Protein AF-A0A2D9GAA7-F1 (afdb_monomer)

Structure (mmCIF, N/CA/C/O backbone):
data_AF-A0A2D9GAA7-F1
#
_entry.id   AF-A0A2D9GAA7-F1
#
loop_
_atom_site.group_PDB
_atom_site.id
_atom_site.type_symbol
_atom_site.label_atom_id
_atom_site.label_alt_id
_atom_site.label_comp_id
_atom_site.label_asym_id
_atom_site.label_entity_id
_atom_site.label_seq_id
_atom_site.pdbx_PDB_ins_code
_atom_site.Cartn_x
_atom_site.Cartn_y
_atom_site.Cartn_z
_atom_site.occupancy
_atom_site.B_iso_or_equiv
_atom_site.auth_seq_id
_atom_site.auth_comp_id
_atom_site.auth_asym_id
_atom_site.auth_atom_id
_atom_site.pdbx_PDB_model_num
ATOM 1 N N . MET A 1 1 ? -56.279 -14.077 85.743 1.00 44.03 1 MET A N 1
ATOM 2 C CA . MET A 1 1 ? -54.956 -13.482 85.422 1.00 44.03 1 MET A CA 1
ATOM 3 C C . MET A 1 1 ? -54.482 -13.965 84.043 1.00 44.03 1 MET A C 1
ATOM 5 O O . MET A 1 1 ? -53.862 -15.012 83.980 1.00 44.03 1 MET A O 1
ATOM 9 N N . ALA A 1 2 ? -54.792 -13.281 82.926 1.00 51.62 2 ALA A N 1
ATOM 10 C CA . ALA A 1 2 ? -54.359 -13.751 81.586 1.00 51.62 2 ALA A CA 1
ATOM 11 C C . ALA A 1 2 ? -54.084 -12.656 80.522 1.00 51.62 2 ALA A C 1
ATOM 13 O O . ALA A 1 2 ? -53.803 -12.976 79.372 1.00 51.62 2 ALA A O 1
ATOM 14 N N . ALA A 1 3 ? -54.107 -11.362 80.867 1.00 53.81 3 ALA A N 1
ATOM 15 C CA . ALA A 1 3 ? -54.036 -10.285 79.865 1.00 53.81 3 ALA A CA 1
ATOM 16 C C . ALA A 1 3 ? -52.611 -9.798 79.501 1.00 53.81 3 ALA A C 1
ATOM 18 O O . ALA A 1 3 ? -52.432 -9.096 78.510 1.00 53.81 3 ALA A O 1
ATOM 19 N N . LYS A 1 4 ? -51.564 -10.159 80.260 1.00 54.25 4 LYS A N 1
ATOM 20 C CA . LYS A 1 4 ? -50.215 -9.572 80.072 1.00 54.25 4 LYS A CA 1
ATOM 21 C C . LYS A 1 4 ? -49.393 -10.169 78.915 1.00 54.25 4 LYS A C 1
ATOM 23 O O . LYS A 1 4 ? -48.410 -9.562 78.496 1.00 54.25 4 LYS A O 1
ATOM 28 N N . ASN A 1 5 ? -49.771 -11.325 78.359 1.00 55.59 5 ASN A N 1
ATOM 29 C CA . ASN A 1 5 ? -48.890 -12.093 77.460 1.00 55.59 5 ASN A CA 1
ATOM 30 C C . ASN A 1 5 ? -49.111 -11.858 75.946 1.00 55.59 5 ASN A C 1
ATOM 32 O O . ASN A 1 5 ? -48.298 -12.305 75.130 1.00 55.59 5 ASN A O 1
ATOM 36 N N . SER A 1 6 ? -50.193 -11.181 75.551 1.00 58.16 6 SER A N 1
ATOM 37 C CA . SER A 1 6 ? -50.527 -10.871 74.148 1.00 58.16 6 SER A CA 1
ATOM 38 C C . SER A 1 6 ? -49.856 -9.579 73.661 1.00 58.16 6 SER A C 1
ATOM 40 O O . SER A 1 6 ? -49.293 -9.548 72.566 1.00 58.16 6 SER A O 1
ATOM 42 N N . ASN A 1 7 ? -49.798 -8.546 74.509 1.00 59.44 7 ASN A N 1
ATOM 43 C CA . ASN A 1 7 ? -49.217 -7.242 74.163 1.00 59.44 7 ASN A CA 1
ATOM 44 C C . ASN A 1 7 ? -47.688 -7.302 73.920 1.00 59.44 7 ASN A C 1
ATOM 46 O O . ASN A 1 7 ? -47.161 -6.693 72.991 1.00 59.44 7 ASN A O 1
ATOM 50 N N . SER A 1 8 ? -46.975 -8.125 74.700 1.00 59.28 8 SER A N 1
ATOM 51 C CA . SER A 1 8 ? -45.523 -8.369 74.579 1.00 59.28 8 SER A CA 1
ATOM 52 C C . SER A 1 8 ? -45.124 -9.089 73.278 1.00 59.28 8 SER A C 1
ATOM 54 O O . SER A 1 8 ? -44.067 -8.822 72.700 1.00 59.28 8 SER A O 1
ATOM 56 N N . LYS A 1 9 ? -45.975 -9.993 72.772 1.00 61.94 9 LYS A N 1
ATOM 57 C CA . LYS A 1 9 ? -45.712 -10.706 71.510 1.00 61.94 9 LYS A CA 1
ATOM 58 C C . LYS A 1 9 ? -45.972 -9.820 70.292 1.00 61.94 9 LYS A C 1
ATOM 60 O O . LYS A 1 9 ? -45.180 -9.847 69.350 1.00 61.94 9 LYS A O 1
ATOM 65 N N . ASN A 1 10 ? -47.023 -8.999 70.325 1.00 62.69 10 ASN A N 1
ATOM 66 C CA . ASN A 1 10 ? -47.333 -8.066 69.239 1.00 62.69 10 ASN A CA 1
ATOM 67 C C . ASN A 1 10 ? -46.288 -6.947 69.102 1.00 62.69 10 ASN A C 1
ATOM 69 O O . ASN A 1 10 ? -45.913 -6.595 67.982 1.00 62.69 10 ASN A O 1
ATOM 73 N N . SER A 1 11 ? -45.756 -6.432 70.215 1.00 64.44 11 SER A N 1
ATOM 74 C CA . SER A 1 11 ? -44.700 -5.409 70.191 1.00 64.44 11 SER A CA 1
ATOM 75 C C . SER A 1 11 ? -43.364 -5.943 69.653 1.00 64.44 11 SER A C 1
ATOM 77 O O . SER A 1 11 ? -42.711 -5.282 68.845 1.00 64.44 11 SER A O 1
ATOM 79 N N . LYS A 1 12 ? -42.979 -7.180 70.000 1.00 66.44 12 LYS A N 1
ATOM 80 C CA . LYS A 1 12 ? -41.791 -7.842 69.426 1.00 66.44 12 LYS A CA 1
ATOM 81 C C . LYS A 1 12 ? -41.942 -8.121 67.928 1.00 66.44 12 LYS A C 1
ATOM 83 O O . LYS A 1 12 ? -40.995 -7.910 67.169 1.00 66.44 12 LYS A O 1
ATOM 88 N N . LYS A 1 13 ? -43.131 -8.545 67.483 1.00 68.44 13 LYS A N 1
ATOM 89 C CA . LYS A 1 13 ? -43.419 -8.820 66.063 1.00 68.44 13 LYS A CA 1
ATOM 90 C C . LYS A 1 13 ? -43.376 -7.541 65.215 1.00 68.44 13 LYS A C 1
ATOM 92 O O . LYS A 1 13 ? -42.832 -7.561 64.112 1.00 68.44 13 LYS A O 1
ATOM 97 N N . SER A 1 14 ? -43.862 -6.414 65.744 1.00 73.69 14 SER A N 1
ATOM 98 C CA . SER A 1 14 ? -43.820 -5.118 65.050 1.00 73.69 14 SER A CA 1
ATOM 99 C C . SER A 1 14 ? -42.412 -4.510 64.995 1.00 73.69 14 SER A C 1
ATOM 101 O O . SER A 1 14 ? -42.018 -3.969 63.959 1.00 73.69 14 SER A O 1
ATOM 103 N N . ALA A 1 15 ? -41.607 -4.659 66.052 1.00 77.94 15 ALA A N 1
ATOM 104 C CA . ALA A 1 15 ? -40.207 -4.236 66.056 1.00 77.94 15 ALA A CA 1
ATOM 105 C C . ALA A 1 15 ? -39.362 -5.042 65.052 1.00 77.94 15 ALA A C 1
ATOM 107 O O . ALA A 1 15 ? -38.596 -4.461 64.278 1.00 77.94 15 ALA A O 1
ATOM 108 N N . ALA A 1 16 ? -39.546 -6.366 65.001 1.00 78.25 16 ALA A N 1
ATOM 109 C CA . ALA A 1 16 ? -38.884 -7.228 64.023 1.00 78.25 16 ALA A CA 1
ATOM 110 C C . ALA A 1 16 ? -39.272 -6.870 62.576 1.00 78.25 16 ALA A C 1
ATOM 112 O O . ALA A 1 16 ? -38.399 -6.759 61.713 1.00 78.25 16 ALA A O 1
ATOM 113 N N . ALA A 1 17 ? -40.558 -6.604 62.318 1.00 81.44 17 ALA A N 1
ATOM 114 C CA . ALA A 1 17 ? -41.035 -6.179 61.003 1.00 81.44 17 ALA A CA 1
ATOM 115 C C . ALA A 1 17 ? -40.428 -4.831 60.565 1.00 81.44 17 ALA A C 1
ATOM 117 O O . ALA A 1 17 ? -39.976 -4.702 59.426 1.00 81.44 17 ALA A O 1
ATOM 118 N N . LYS A 1 18 ? -40.330 -3.846 61.471 1.00 83.38 18 LYS A N 1
ATOM 119 C CA . LYS A 1 18 ? -39.671 -2.555 61.192 1.00 83.38 18 LYS A CA 1
ATOM 120 C C . LYS A 1 18 ? -38.182 -2.727 60.875 1.00 83.38 18 LYS A C 1
ATOM 122 O O . LYS A 1 18 ? -37.685 -2.131 59.918 1.00 83.38 18 LYS A O 1
ATOM 127 N N . LYS A 1 19 ? -37.479 -3.589 61.617 1.00 83.88 19 LYS A N 1
ATOM 128 C CA . LYS A 1 19 ? -36.057 -3.896 61.379 1.00 83.88 19 LYS A CA 1
ATOM 129 C C . LYS A 1 19 ? -35.838 -4.588 60.026 1.00 83.88 19 LYS A C 1
ATOM 131 O O . LYS A 1 19 ? -34.890 -4.255 59.312 1.00 83.88 19 LYS A O 1
ATOM 136 N N . ALA A 1 20 ? -36.742 -5.492 59.639 1.00 85.00 20 ALA A N 1
ATOM 137 C CA . ALA A 1 20 ? -36.736 -6.160 58.335 1.00 85.00 20 ALA A CA 1
ATOM 138 C C . ALA A 1 20 ? -37.027 -5.189 57.173 1.00 85.00 20 ALA A C 1
ATOM 140 O O . ALA A 1 20 ? -36.392 -5.255 56.120 1.00 85.00 20 ALA A O 1
ATOM 141 N N . ALA A 1 21 ? -37.956 -4.248 57.356 1.00 87.00 21 ALA A N 1
ATOM 142 C CA . ALA A 1 21 ? -38.244 -3.220 56.357 1.00 87.00 21 ALA A CA 1
ATOM 143 C C . ALA A 1 21 ? -37.045 -2.276 56.145 1.00 87.00 21 ALA A C 1
ATOM 145 O O . ALA A 1 21 ? -36.673 -1.993 55.004 1.00 87.00 21 ALA A O 1
ATOM 146 N N . ALA A 1 22 ? -36.389 -1.850 57.229 1.00 88.00 22 ALA A N 1
ATOM 147 C CA . ALA A 1 22 ? -35.197 -1.005 57.162 1.00 88.00 22 ALA A CA 1
ATOM 148 C C . ALA A 1 22 ? -34.028 -1.697 56.436 1.00 88.00 22 ALA A C 1
ATOM 150 O O . ALA A 1 22 ? -33.391 -1.097 55.570 1.00 88.00 22 ALA A O 1
ATOM 151 N N . THR A 1 23 ? -33.787 -2.981 56.717 1.00 91.06 23 THR A N 1
ATOM 152 C CA . THR A 1 23 ? -32.743 -3.766 56.029 1.00 91.06 23 THR A CA 1
ATOM 153 C C . THR A 1 23 ? -33.045 -3.972 54.547 1.00 91.06 23 THR A C 1
ATOM 155 O O . THR A 1 23 ? -32.145 -3.816 53.722 1.00 91.06 23 THR A O 1
ATOM 158 N N . ARG A 1 24 ? -34.303 -4.236 54.165 1.00 90.25 24 ARG A N 1
ATOM 159 C CA . ARG A 1 24 ? -34.697 -4.305 52.744 1.00 90.25 24 ARG A CA 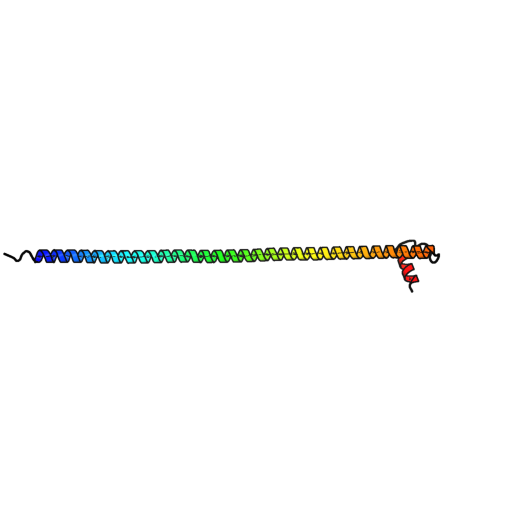1
ATOM 160 C C . ARG A 1 24 ? -34.441 -2.986 52.018 1.00 90.25 24 ARG A C 1
ATOM 162 O O . ARG A 1 24 ? -33.882 -3.000 50.923 1.00 90.25 24 ARG A O 1
ATOM 169 N N . LYS A 1 25 ? -34.788 -1.855 52.639 1.00 90.44 25 LYS A N 1
ATOM 170 C CA . LYS A 1 25 ? -34.576 -0.519 52.061 1.00 90.44 25 LYS A CA 1
ATOM 171 C C . LYS A 1 25 ? -33.085 -0.209 51.884 1.00 90.44 25 LYS A C 1
ATOM 173 O O . LYS A 1 25 ? -32.683 0.264 50.824 1.00 90.44 25 LYS A O 1
ATOM 178 N N . ALA A 1 26 ? -32.257 -0.558 52.869 1.00 90.75 26 ALA A N 1
ATOM 179 C CA . ALA A 1 26 ? -30.804 -0.416 52.777 1.00 90.75 26 ALA A CA 1
ATOM 180 C C . ALA A 1 26 ? -30.195 -1.305 51.676 1.00 90.75 26 ALA A C 1
ATOM 182 O O . ALA A 1 26 ? -29.343 -0.851 50.915 1.00 90.75 26 ALA A O 1
ATOM 183 N N . ASN A 1 27 ? -30.649 -2.554 51.545 1.00 92.06 27 ASN A N 1
ATOM 184 C CA . ASN A 1 27 ? -30.165 -3.465 50.504 1.00 92.06 27 ASN A CA 1
ATOM 185 C C . ASN A 1 27 ? -30.571 -3.009 49.097 1.00 92.06 27 ASN A C 1
ATOM 187 O O . ASN A 1 27 ? -29.758 -3.081 48.176 1.00 92.06 27 ASN A O 1
ATOM 191 N N . ALA A 1 28 ? -31.789 -2.488 48.933 1.00 91.12 28 ALA A N 1
ATOM 192 C CA . ALA A 1 28 ? -32.234 -1.899 47.673 1.00 91.12 28 ALA A CA 1
ATOM 193 C C . ALA A 1 28 ? -31.367 -0.691 47.276 1.00 91.12 28 ALA A C 1
ATOM 195 O O . ALA A 1 28 ? -30.915 -0.614 46.135 1.00 91.12 28 ALA A O 1
ATOM 196 N N . ALA A 1 29 ? -31.059 0.196 48.230 1.00 91.25 29 ALA A N 1
ATOM 197 C CA . ALA A 1 29 ? -30.182 1.345 48.002 1.00 91.25 29 ALA A CA 1
ATOM 198 C C . ALA A 1 29 ? -28.738 0.935 47.651 1.00 91.25 29 ALA A C 1
ATOM 200 O O . ALA A 1 29 ? -28.120 1.511 46.759 1.00 91.25 29 ALA A O 1
ATOM 201 N N . LYS A 1 30 ? -28.195 -0.102 48.301 1.00 92.00 30 LYS A N 1
ATOM 202 C CA . LYS A 1 30 ? -26.871 -0.645 47.949 1.00 92.00 30 LYS A CA 1
ATOM 203 C C . LYS A 1 30 ? -26.852 -1.218 46.532 1.00 92.00 30 LYS A C 1
ATOM 205 O O . LYS A 1 30 ? -25.892 -1.000 45.795 1.00 92.00 30 LYS A O 1
ATOM 210 N N . LYS A 1 31 ? -27.912 -1.931 46.139 1.00 91.69 31 LYS A N 1
ATOM 211 C CA . LYS A 1 31 ? -28.026 -2.531 44.805 1.00 91.69 31 LYS A CA 1
ATOM 212 C C . LYS A 1 31 ? -28.114 -1.462 43.712 1.00 91.69 31 LYS A C 1
ATOM 214 O O . LYS A 1 31 ? -27.418 -1.585 42.707 1.00 91.69 31 LYS A O 1
ATOM 219 N N . SER A 1 32 ? -28.891 -0.399 43.927 1.00 90.38 32 SER A N 1
ATOM 220 C CA . SER A 1 32 ? -28.986 0.707 42.966 1.00 90.38 32 SER A CA 1
ATOM 221 C C . SER A 1 32 ? -27.663 1.466 42.829 1.00 90.38 32 SER A C 1
ATOM 223 O O . SER A 1 32 ? -27.211 1.705 41.710 1.00 90.38 32 SER A O 1
ATOM 225 N N . ALA A 1 33 ? -26.982 1.764 43.940 1.00 92.06 33 ALA A N 1
ATOM 226 C CA . ALA A 1 33 ? -25.670 2.412 43.913 1.00 92.06 33 ALA A CA 1
ATOM 227 C C . ALA A 1 33 ? -24.622 1.571 43.159 1.00 92.06 33 ALA A C 1
ATOM 229 O O . ALA A 1 33 ? -23.870 2.097 42.334 1.00 92.06 33 ALA A O 1
ATOM 230 N N . ALA A 1 34 ? -24.604 0.252 43.384 1.00 92.31 34 ALA A N 1
ATOM 231 C CA . ALA A 1 34 ? -23.712 -0.663 42.676 1.00 92.31 34 ALA A CA 1
ATOM 232 C C . ALA A 1 34 ? -23.998 -0.705 41.165 1.00 92.31 34 ALA A C 1
ATOM 234 O O . ALA A 1 34 ? -23.067 -0.726 40.356 1.00 92.31 34 ALA A O 1
ATOM 235 N N . GLU A 1 35 ? -25.271 -0.673 40.764 1.00 93.94 35 GLU A N 1
ATOM 236 C CA . GLU A 1 35 ? -25.659 -0.673 39.354 1.00 93.94 35 GLU A CA 1
ATOM 237 C C . GLU A 1 35 ? -25.252 0.625 38.641 1.00 93.94 35 GLU A C 1
ATOM 239 O O . GLU A 1 35 ? -24.708 0.581 37.533 1.00 93.94 35 GLU A O 1
ATOM 244 N N . VAL A 1 36 ? -25.445 1.778 39.290 1.00 93.06 36 VAL A N 1
ATOM 245 C CA . VAL A 1 36 ? -25.002 3.083 38.774 1.00 93.06 36 VAL A CA 1
ATOM 246 C C . VAL A 1 36 ? -23.483 3.104 38.605 1.00 93.06 36 VAL A C 1
ATOM 248 O O . VAL A 1 36 ? -22.984 3.466 37.537 1.00 93.06 36 VAL A O 1
ATOM 251 N N . ALA A 1 37 ? -22.737 2.631 39.608 1.00 93.06 37 ALA A N 1
ATOM 252 C CA . ALA A 1 37 ? -21.282 2.536 39.530 1.00 93.06 37 ALA A CA 1
ATOM 253 C C . ALA A 1 37 ? -20.822 1.599 38.396 1.00 93.06 37 ALA A C 1
ATOM 255 O O . ALA A 1 37 ? -19.881 1.916 37.663 1.00 93.06 37 ALA A O 1
ATOM 256 N N . ALA A 1 38 ? -21.497 0.462 38.200 1.00 93.75 38 ALA A N 1
ATOM 257 C CA . ALA A 1 38 ? -21.197 -0.464 37.111 1.00 93.75 38 ALA A CA 1
ATOM 258 C C . ALA A 1 38 ? -21.473 0.156 35.730 1.00 93.75 38 ALA A C 1
ATOM 260 O O . ALA A 1 38 ? -20.646 0.029 34.822 1.00 93.75 38 ALA A O 1
ATOM 261 N N . LYS A 1 39 ? -22.597 0.866 35.566 1.00 94.75 39 LYS A N 1
ATOM 262 C CA . LYS A 1 39 ? -22.926 1.599 34.331 1.00 94.75 39 LYS A CA 1
ATOM 263 C C . LYS A 1 39 ? -21.884 2.677 34.028 1.00 94.75 39 LYS A C 1
ATOM 265 O O . LYS A 1 39 ? -21.399 2.740 32.898 1.00 94.75 39 LYS A O 1
ATOM 270 N N . ALA A 1 40 ? -21.463 3.448 35.031 1.00 93.06 40 ALA A N 1
ATOM 271 C CA . ALA A 1 40 ? -20.423 4.464 34.875 1.00 93.06 40 ALA A CA 1
ATOM 272 C C . ALA A 1 40 ? -19.081 3.859 34.419 1.00 93.06 40 ALA A C 1
ATOM 274 O O . ALA A 1 40 ? -18.475 4.342 33.460 1.00 93.06 40 ALA A O 1
ATOM 275 N N . LYS A 1 41 ? -18.650 2.747 35.034 1.00 93.69 41 LYS A N 1
ATOM 276 C CA . LYS A 1 41 ? -17.426 2.027 34.633 1.00 93.69 41 LYS A CA 1
ATOM 277 C C . LYS A 1 41 ? -17.500 1.522 33.191 1.00 93.69 41 LYS A C 1
ATOM 279 O O . LYS A 1 41 ? -16.552 1.710 32.429 1.00 93.69 41 LYS A O 1
ATOM 284 N N . ARG A 1 42 ? -18.628 0.925 32.788 1.00 93.38 42 ARG A N 1
ATOM 285 C CA . ARG A 1 42 ? -18.838 0.455 31.406 1.00 93.38 42 ARG A CA 1
ATOM 286 C C . ARG A 1 42 ? -18.808 1.607 30.404 1.00 93.38 42 ARG A C 1
ATOM 288 O O . ARG A 1 42 ? -18.161 1.482 29.369 1.00 93.38 42 ARG A O 1
ATOM 295 N N . ALA A 1 43 ? -19.441 2.735 30.722 1.00 93.12 43 ALA A N 1
ATOM 296 C CA . ALA A 1 43 ? -19.425 3.918 29.865 1.00 93.12 43 ALA A CA 1
ATOM 297 C C . ALA A 1 43 ? -18.003 4.478 29.687 1.00 93.12 43 ALA A C 1
ATOM 299 O O . ALA A 1 43 ? -17.596 4.794 28.569 1.00 93.12 43 ALA A O 1
ATOM 300 N N . ALA A 1 44 ? -17.217 4.550 30.765 1.00 93.19 44 ALA A N 1
ATOM 301 C CA . ALA A 1 44 ? -15.821 4.979 30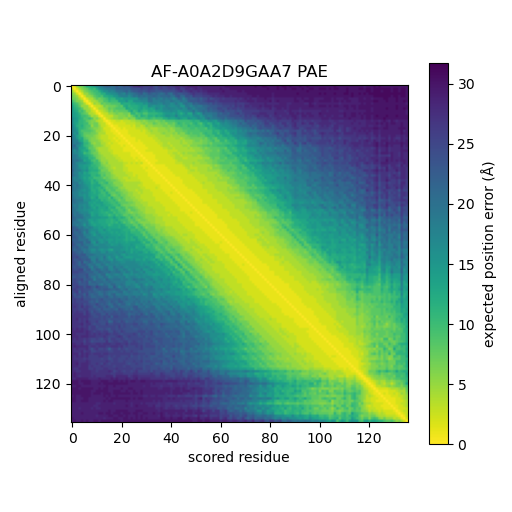.698 1.00 93.19 44 ALA A CA 1
ATOM 302 C C . ALA A 1 44 ? -14.959 4.019 29.858 1.00 93.19 44 ALA A C 1
ATOM 304 O O . ALA A 1 44 ? -14.188 4.463 29.002 1.00 93.19 44 ALA A O 1
ATOM 305 N N . ALA A 1 45 ? -15.127 2.706 30.045 1.00 93.75 45 ALA A N 1
ATOM 306 C CA . ALA A 1 45 ? -14.434 1.691 29.254 1.00 93.75 45 ALA A CA 1
ATOM 307 C C . ALA A 1 45 ? -14.798 1.781 27.761 1.00 93.75 45 ALA A C 1
ATOM 309 O O . ALA A 1 45 ? -13.910 1.760 26.908 1.00 93.75 45 ALA A O 1
ATOM 310 N N . ALA A 1 46 ? -16.082 1.967 27.440 1.00 94.00 46 ALA A N 1
ATOM 311 C CA . ALA A 1 46 ? -16.551 2.141 26.069 1.00 94.00 46 ALA A CA 1
ATOM 312 C C . ALA A 1 46 ? -15.958 3.398 25.411 1.00 94.00 46 ALA A C 1
ATOM 314 O O . ALA A 1 46 ? -15.491 3.332 24.273 1.00 94.00 46 ALA A O 1
ATOM 315 N N . LYS A 1 47 ? -15.896 4.526 26.136 1.00 94.19 47 LYS A N 1
ATOM 316 C CA . LYS A 1 47 ? -15.254 5.761 25.652 1.00 94.19 47 LYS A CA 1
ATOM 317 C C . LYS A 1 47 ? -13.769 5.551 25.351 1.00 94.19 47 LYS A C 1
ATOM 319 O O . LYS A 1 47 ? -13.314 5.938 24.274 1.00 94.19 47 LYS A O 1
ATOM 324 N N . LYS A 1 48 ? -13.026 4.892 26.250 1.00 93.25 48 LYS A N 1
ATOM 325 C CA . LYS A 1 48 ? -11.615 4.541 26.006 1.00 93.25 48 LYS A CA 1
ATOM 326 C C . LYS A 1 48 ? -11.464 3.649 24.775 1.00 93.25 48 LYS A C 1
ATOM 328 O O . LYS A 1 48 ? -10.666 3.965 23.900 1.00 93.25 48 LYS A O 1
ATOM 333 N N . ALA A 1 49 ? -12.264 2.589 24.662 1.00 93.19 49 ALA A N 1
ATOM 334 C CA . ALA A 1 49 ? -12.208 1.679 23.520 1.00 93.19 49 ALA A CA 1
ATOM 335 C C . ALA A 1 49 ? -12.499 2.398 22.190 1.00 93.19 49 ALA A C 1
ATOM 337 O O . ALA A 1 49 ? -11.807 2.171 21.197 1.00 93.19 49 ALA A O 1
ATOM 338 N N . ALA A 1 50 ? -13.482 3.302 22.168 1.00 93.44 50 ALA A N 1
ATOM 339 C CA . ALA A 1 50 ? -13.790 4.112 20.994 1.00 93.44 50 ALA A CA 1
ATOM 340 C C . ALA A 1 50 ? -12.626 5.045 20.614 1.00 93.44 50 ALA A C 1
ATOM 342 O O . ALA A 1 50 ? -12.264 5.121 19.438 1.00 93.44 50 ALA A O 1
ATOM 343 N N . ALA A 1 51 ? -12.000 5.705 21.594 1.00 94.00 51 ALA A N 1
ATOM 344 C CA . ALA A 1 51 ? -10.828 6.548 21.363 1.00 94.00 51 ALA A CA 1
ATOM 345 C C . ALA A 1 51 ? -9.648 5.740 20.794 1.00 94.00 51 ALA A C 1
ATOM 347 O O . ALA A 1 51 ? -9.051 6.141 19.794 1.00 94.00 51 ALA A O 1
ATOM 348 N N . THR A 1 52 ? -9.364 4.560 21.354 1.00 95.25 52 THR A N 1
ATOM 349 C CA . THR A 1 52 ? -8.314 3.664 20.849 1.00 95.25 52 THR A CA 1
ATOM 350 C C . THR A 1 52 ? -8.592 3.211 19.416 1.00 95.25 52 THR A C 1
ATOM 352 O O . THR A 1 52 ? -7.691 3.235 18.579 1.00 95.25 52 THR A O 1
ATOM 355 N N . ARG A 1 53 ? -9.841 2.848 19.089 1.00 93.56 53 ARG A N 1
ATOM 356 C CA . ARG A 1 53 ? -10.227 2.463 17.720 1.00 93.56 53 ARG A CA 1
ATOM 357 C C . ARG A 1 53 ? -10.003 3.601 16.727 1.00 93.56 53 ARG A C 1
ATOM 359 O O . ARG A 1 53 ? -9.414 3.365 15.675 1.00 93.56 53 ARG A O 1
ATOM 366 N N . LYS A 1 54 ? -10.408 4.830 17.073 1.00 93.38 54 LYS A N 1
ATOM 367 C CA . LYS A 1 54 ? -10.168 6.018 16.235 1.00 93.38 54 LYS A CA 1
ATOM 368 C C . LYS A 1 54 ? -8.673 6.265 16.017 1.00 93.38 54 LYS A C 1
ATOM 370 O O . LYS A 1 54 ? -8.251 6.454 14.879 1.00 93.38 54 LYS A O 1
ATOM 375 N N . ALA A 1 55 ? -7.867 6.197 17.076 1.00 93.31 55 ALA A N 1
ATOM 376 C CA . ALA A 1 55 ? -6.420 6.377 16.977 1.00 93.31 55 ALA A CA 1
ATOM 377 C C . ALA A 1 55 ? -5.762 5.308 16.086 1.00 93.31 55 ALA A C 1
ATOM 379 O O . ALA A 1 55 ? -4.929 5.628 15.239 1.00 93.31 55 ALA A O 1
ATOM 380 N N . ASN A 1 56 ? -6.166 4.044 16.226 1.00 94.44 56 ASN A N 1
ATOM 381 C CA . ASN A 1 56 ? -5.650 2.951 15.401 1.00 94.44 56 ASN A CA 1
ATOM 382 C C . ASN A 1 56 ? -6.051 3.095 13.926 1.00 94.44 56 ASN A C 1
ATOM 384 O O . ASN A 1 56 ? -5.219 2.866 13.050 1.00 94.44 56 ASN A O 1
ATOM 388 N N . ALA A 1 57 ? -7.287 3.518 13.642 1.00 93.38 57 ALA A N 1
ATOM 389 C CA . ALA A 1 57 ? -7.732 3.801 12.280 1.00 93.38 57 ALA A CA 1
ATOM 390 C C . ALA A 1 57 ? -6.902 4.926 11.637 1.00 93.38 57 ALA A C 1
ATOM 392 O O . ALA A 1 57 ? -6.417 4.763 10.518 1.00 93.38 57 ALA A O 1
ATOM 393 N N . ALA A 1 58 ? -6.655 6.017 12.370 1.00 93.19 58 ALA A N 1
ATOM 394 C CA . ALA A 1 58 ? -5.821 7.122 11.899 1.00 93.19 58 ALA A CA 1
ATOM 395 C C . ALA A 1 58 ? -4.373 6.680 11.614 1.00 93.19 58 ALA A C 1
ATOM 397 O O . ALA A 1 58 ? -3.830 6.977 10.550 1.00 93.19 58 ALA A O 1
ATOM 398 N N . LYS A 1 59 ? -3.763 5.898 12.517 1.00 93.25 59 LYS A N 1
ATOM 399 C CA . LYS A 1 59 ? -2.418 5.332 12.311 1.00 93.25 59 LYS A CA 1
ATOM 400 C C . LYS A 1 59 ? -2.355 4.434 11.075 1.00 93.25 59 LYS A C 1
ATOM 402 O O . LYS A 1 59 ? -1.410 4.536 10.295 1.00 93.25 59 LYS A O 1
ATOM 407 N N . LYS A 1 60 ? -3.362 3.577 10.876 1.00 92.44 60 LYS A N 1
ATOM 408 C CA . LYS A 1 60 ? -3.435 2.683 9.713 1.00 92.44 60 LYS A CA 1
ATOM 409 C C . LYS A 1 60 ? -3.544 3.474 8.408 1.00 92.44 60 LYS A C 1
ATOM 411 O O . LYS A 1 60 ? -2.813 3.176 7.468 1.00 92.44 60 LYS A O 1
ATOM 416 N N . ALA A 1 61 ? -4.387 4.506 8.376 1.00 91.81 61 ALA A N 1
ATOM 417 C CA . ALA A 1 61 ? -4.530 5.377 7.212 1.00 91.81 61 ALA A CA 1
ATOM 418 C C . ALA A 1 61 ? -3.212 6.096 6.874 1.00 91.81 61 ALA A C 1
ATOM 420 O O . ALA A 1 61 ? -2.769 6.068 5.726 1.00 91.81 61 ALA A O 1
ATOM 421 N N . ALA A 1 62 ? -2.535 6.667 7.875 1.00 92.50 62 ALA A N 1
ATOM 422 C CA . ALA A 1 62 ? -1.246 7.330 7.678 1.00 92.50 62 ALA A CA 1
ATOM 423 C C . ALA A 1 62 ? -0.169 6.365 7.143 1.00 92.50 62 ALA A C 1
ATOM 425 O O . ALA A 1 62 ? 0.561 6.697 6.206 1.00 92.50 62 ALA A O 1
ATOM 426 N N . ALA A 1 63 ? -0.101 5.146 7.689 1.00 92.69 63 ALA A N 1
ATOM 427 C CA . ALA A 1 63 ? 0.829 4.120 7.224 1.00 92.69 63 ALA A CA 1
ATOM 428 C C . ALA A 1 63 ? 0.557 3.705 5.768 1.00 92.69 63 ALA A C 1
ATOM 430 O O . ALA A 1 63 ? 1.494 3.529 4.986 1.00 92.69 63 ALA A O 1
ATOM 431 N N . GLU A 1 64 ? -0.713 3.586 5.379 1.00 94.00 64 GLU A N 1
ATOM 432 C CA . GLU A 1 64 ? -1.091 3.233 4.012 1.00 94.00 64 GLU A CA 1
ATOM 433 C C . GLU A 1 64 ? -0.711 4.329 3.008 1.00 94.00 64 GLU A C 1
ATOM 435 O O . GLU A 1 64 ? -0.149 4.029 1.950 1.00 94.00 64 GLU A O 1
ATOM 440 N N . VAL A 1 65 ? -0.947 5.600 3.349 1.00 92.50 65 VAL A N 1
ATOM 441 C CA . VAL A 1 65 ? -0.533 6.748 2.525 1.00 92.50 65 VAL A CA 1
ATOM 442 C C . VAL A 1 65 ? 0.986 6.758 2.343 1.00 92.50 65 VAL A C 1
ATOM 444 O O . VAL A 1 65 ? 1.474 6.848 1.213 1.00 92.50 65 VAL A O 1
ATOM 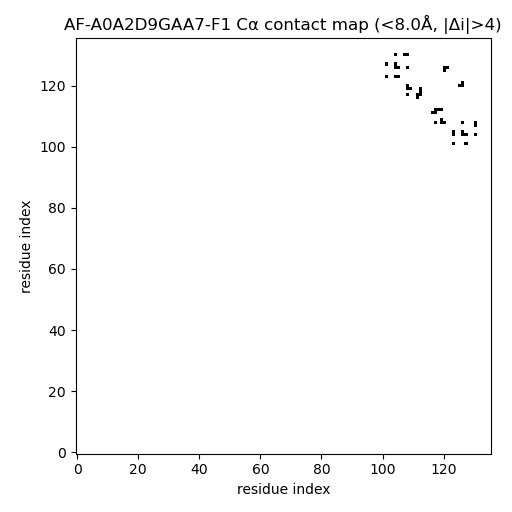447 N N . ALA A 1 66 ? 1.744 6.577 3.427 1.00 91.62 66 ALA A N 1
ATOM 448 C CA . ALA A 1 66 ? 3.202 6.520 3.366 1.00 91.62 66 ALA A CA 1
ATOM 449 C C . ALA A 1 66 ? 3.700 5.350 2.495 1.00 91.62 66 ALA A C 1
ATOM 451 O O . ALA A 1 66 ? 4.625 5.508 1.694 1.00 91.62 66 ALA A O 1
ATOM 452 N N . ALA A 1 67 ? 3.069 4.176 2.599 1.00 92.88 67 ALA A N 1
ATOM 453 C CA . ALA A 1 67 ? 3.401 3.016 1.777 1.00 92.88 67 ALA A CA 1
ATOM 454 C C . ALA A 1 67 ? 3.111 3.256 0.285 1.00 92.88 67 ALA A C 1
ATOM 456 O O . ALA A 1 67 ? 3.947 2.933 -0.564 1.00 92.88 67 ALA A O 1
ATOM 457 N N . LYS A 1 68 ? 1.961 3.861 -0.047 1.00 93.06 68 LYS A N 1
ATOM 458 C CA . LYS A 1 68 ? 1.614 4.245 -1.426 1.00 93.06 68 LYS A CA 1
ATOM 459 C C . LYS A 1 68 ? 2.634 5.227 -2.005 1.00 93.06 68 LYS A C 1
ATOM 461 O O . LYS A 1 68 ? 3.115 5.005 -3.116 1.00 93.06 68 LYS A O 1
ATOM 466 N N . ALA A 1 69 ? 3.037 6.241 -1.239 1.00 91.81 69 ALA A N 1
ATOM 467 C CA . ALA A 1 69 ? 4.041 7.215 -1.667 1.00 91.81 69 ALA A CA 1
ATOM 468 C C . ALA A 1 69 ? 5.400 6.554 -1.967 1.00 91.81 69 ALA A C 1
ATOM 470 O O . ALA A 1 69 ? 5.984 6.784 -3.030 1.00 91.81 69 ALA A O 1
ATOM 471 N N . LYS A 1 70 ? 5.872 5.659 -1.085 1.00 92.31 70 LYS A N 1
ATOM 472 C CA . LYS A 1 70 ? 7.118 4.898 -1.299 1.00 92.31 70 LYS A CA 1
ATOM 473 C C . LYS A 1 70 ? 7.061 4.040 -2.565 1.00 92.31 70 LYS A C 1
ATOM 475 O O . LYS A 1 70 ? 8.003 4.057 -3.357 1.00 92.31 70 LYS A O 1
ATOM 480 N N . ARG A 1 71 ? 5.953 3.325 -2.792 1.00 92.50 71 ARG A N 1
ATOM 481 C CA . ARG A 1 71 ? 5.759 2.512 -4.007 1.00 92.50 71 ARG A CA 1
ATOM 482 C C . ARG A 1 71 ? 5.753 3.370 -5.270 1.00 92.50 71 ARG A C 1
ATOM 484 O O . ARG A 1 71 ? 6.408 3.008 -6.244 1.00 92.50 71 ARG A O 1
ATOM 491 N N . ALA A 1 72 ? 5.078 4.518 -5.247 1.00 92.19 72 ALA A N 1
ATOM 492 C CA . ALA A 1 72 ? 5.045 5.440 -6.380 1.00 92.19 72 ALA A CA 1
ATOM 493 C C . ALA A 1 72 ? 6.444 5.985 -6.719 1.00 92.19 72 ALA A C 1
ATOM 495 O O . ALA A 1 72 ? 6.833 6.014 -7.888 1.00 92.19 72 ALA A O 1
ATOM 496 N N . ALA A 1 73 ? 7.232 6.362 -5.708 1.00 93.00 73 ALA A N 1
ATOM 497 C CA . ALA A 1 73 ? 8.611 6.807 -5.901 1.00 93.00 73 ALA A CA 1
ATOM 498 C C . ALA A 1 73 ? 9.501 5.695 -6.487 1.00 93.00 73 ALA A C 1
ATOM 500 O O . ALA A 1 73 ? 10.229 5.926 -7.456 1.00 93.00 73 ALA A O 1
ATOM 501 N N . ALA A 1 74 ? 9.395 4.470 -5.960 1.00 93.19 74 ALA A N 1
ATOM 502 C CA . ALA A 1 74 ? 10.121 3.315 -6.483 1.00 93.19 74 ALA A CA 1
ATOM 503 C C . ALA A 1 74 ? 9.745 3.011 -7.945 1.00 93.19 74 ALA A C 1
ATOM 505 O O . ALA A 1 74 ? 10.627 2.790 -8.776 1.00 93.19 74 ALA A O 1
ATOM 506 N N . ALA A 1 75 ? 8.454 3.076 -8.285 1.00 94.06 75 ALA A N 1
ATOM 507 C CA . ALA A 1 75 ? 7.970 2.875 -9.648 1.00 94.06 75 ALA A CA 1
ATOM 508 C C . ALA A 1 75 ? 8.515 3.936 -10.619 1.00 94.06 75 ALA A C 1
ATOM 510 O O . ALA A 1 75 ? 8.995 3.589 -11.700 1.00 94.06 75 ALA A O 1
ATOM 511 N N . LYS A 1 76 ? 8.520 5.218 -10.222 1.00 94.19 76 LYS A N 1
ATOM 512 C CA . LYS A 1 76 ? 9.115 6.306 -11.019 1.00 94.19 76 LYS A CA 1
ATOM 513 C C . LYS A 1 76 ? 10.602 6.065 -11.279 1.00 94.19 76 LYS A C 1
ATOM 515 O O . LYS A 1 76 ? 11.045 6.171 -12.423 1.00 94.19 76 LYS A O 1
ATOM 520 N N . LYS A 1 77 ? 11.362 5.681 -10.246 1.00 93.31 77 LYS A N 1
ATOM 521 C CA . LYS A 1 77 ? 12.793 5.369 -10.375 1.00 93.31 77 LYS A CA 1
ATOM 522 C C . LYS A 1 77 ? 13.023 4.194 -11.330 1.00 93.31 77 LYS A C 1
ATOM 524 O O . LYS A 1 77 ? 13.830 4.304 -12.248 1.00 93.31 77 LYS A O 1
ATOM 529 N N . ALA A 1 78 ? 12.262 3.110 -11.178 1.00 93.62 78 ALA A N 1
ATOM 530 C CA . ALA A 1 78 ? 12.354 1.946 -12.056 1.00 93.62 78 ALA A CA 1
ATOM 531 C C . ALA A 1 78 ? 12.024 2.291 -13.519 1.00 93.62 78 ALA A C 1
ATOM 533 O O . ALA A 1 78 ? 12.728 1.857 -14.433 1.00 93.62 78 ALA A O 1
ATOM 534 N N . ALA A 1 79 ? 10.992 3.105 -13.757 1.00 94.25 79 ALA A N 1
ATOM 535 C CA . ALA A 1 79 ? 10.633 3.565 -15.095 1.00 94.25 79 ALA A CA 1
ATOM 536 C C . ALA A 1 79 ? 11.750 4.412 -15.730 1.00 94.25 79 ALA A C 1
ATOM 538 O O . ALA A 1 79 ? 12.100 4.191 -16.891 1.00 94.25 79 ALA A O 1
ATOM 539 N N . ALA A 1 80 ? 12.354 5.329 -14.968 1.00 94.44 80 ALA A N 1
ATOM 540 C CA . ALA A 1 80 ? 13.486 6.130 -15.433 1.00 94.44 80 ALA A CA 1
ATOM 541 C C . ALA A 1 80 ? 14.690 5.248 -15.808 1.00 94.44 80 ALA A C 1
ATOM 543 O O . ALA A 1 80 ? 15.248 5.394 -16.897 1.00 94.44 80 ALA A O 1
ATOM 544 N N . THR A 1 81 ? 15.040 4.268 -14.969 1.00 95.88 81 THR A N 1
ATOM 545 C CA . THR A 1 81 ? 16.121 3.314 -15.259 1.00 95.88 81 THR A CA 1
ATOM 546 C C . THR A 1 81 ? 15.845 2.501 -16.525 1.00 95.88 81 THR A C 1
ATOM 548 O O . THR A 1 81 ? 16.734 2.346 -17.362 1.00 95.88 81 THR A O 1
ATOM 551 N N . ARG A 1 82 ? 14.611 2.015 -16.720 1.00 94.50 82 ARG A N 1
ATOM 552 C CA . ARG A 1 82 ? 14.227 1.280 -17.939 1.00 94.50 82 ARG A CA 1
ATOM 553 C C . ARG A 1 82 ? 14.386 2.140 -19.192 1.00 94.50 82 ARG A C 1
ATOM 555 O O . ARG A 1 82 ? 14.983 1.674 -20.161 1.00 94.50 82 ARG A O 1
ATOM 562 N N . LYS A 1 83 ? 13.919 3.394 -19.158 1.00 94.38 83 LYS A N 1
ATOM 563 C CA . LYS A 1 83 ? 14.082 4.344 -20.273 1.00 94.38 83 LYS A CA 1
ATOM 564 C C . LYS A 1 83 ? 15.558 4.593 -20.590 1.00 94.38 83 LYS A C 1
ATOM 566 O O . LYS A 1 83 ? 15.954 4.494 -21.749 1.00 94.38 83 LYS A O 1
ATOM 571 N N . ALA A 1 84 ? 16.382 4.838 -19.572 1.00 94.62 84 ALA A N 1
ATOM 572 C CA . ALA A 1 84 ? 17.818 5.046 -19.751 1.00 94.62 84 ALA A CA 1
ATOM 573 C C . ALA A 1 84 ? 18.507 3.816 -20.369 1.00 94.62 84 ALA A C 1
ATOM 575 O O . ALA A 1 84 ? 19.302 3.943 -21.299 1.00 94.62 84 ALA A O 1
ATOM 576 N N . ASN A 1 85 ? 18.166 2.612 -19.904 1.00 95.25 85 ASN A N 1
ATOM 577 C CA . ASN A 1 85 ? 18.721 1.371 -20.443 1.00 95.25 85 ASN A CA 1
ATOM 578 C C . ASN A 1 85 ? 18.286 1.121 -21.893 1.00 95.25 85 ASN A C 1
A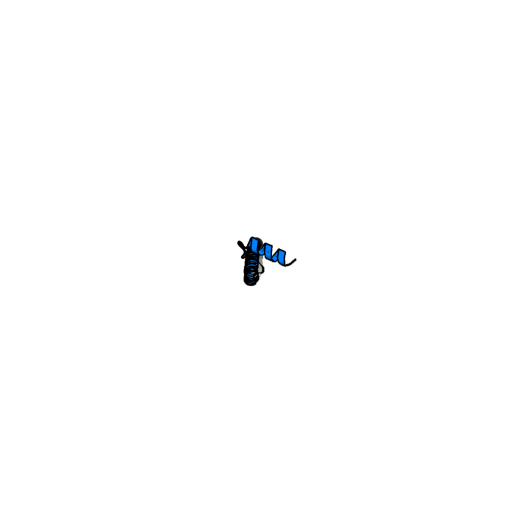TOM 580 O O . ASN A 1 85 ? 19.110 0.711 -22.711 1.00 95.25 85 ASN A O 1
ATOM 584 N N . ALA A 1 86 ? 17.027 1.402 -22.235 1.00 94.38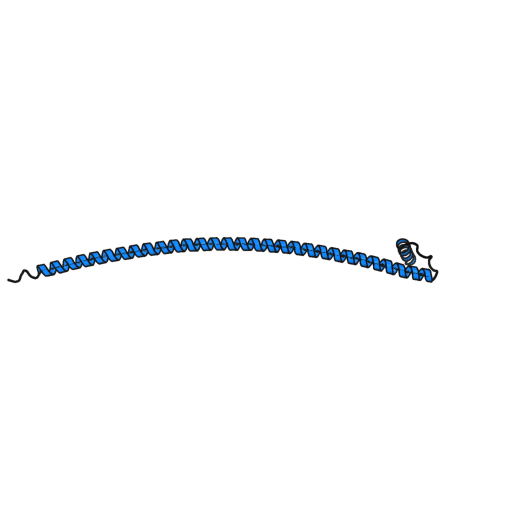 86 ALA A N 1
ATOM 585 C CA . ALA A 1 86 ? 16.542 1.312 -23.610 1.00 94.38 86 ALA A CA 1
ATOM 586 C C . ALA A 1 86 ? 17.294 2.282 -24.536 1.00 94.38 86 ALA A C 1
ATOM 588 O O . ALA A 1 86 ? 17.765 1.875 -25.598 1.00 94.38 86 ALA A O 1
ATOM 589 N N . ALA A 1 87 ? 17.500 3.530 -24.103 1.00 94.69 87 ALA A N 1
ATOM 590 C CA . ALA A 1 87 ? 18.270 4.516 -24.858 1.00 94.69 87 ALA A CA 1
ATOM 591 C C . ALA A 1 87 ? 19.730 4.074 -25.071 1.00 94.69 87 ALA A C 1
ATOM 593 O O . ALA A 1 87 ? 20.238 4.141 -26.191 1.00 94.69 87 ALA A O 1
ATOM 594 N N . LYS A 1 88 ? 20.389 3.544 -24.030 1.00 94.25 88 LYS A N 1
ATOM 595 C CA . LYS A 1 88 ? 21.752 2.991 -24.136 1.00 94.25 88 LYS A CA 1
ATOM 596 C C . LYS A 1 88 ? 21.824 1.838 -25.138 1.00 94.25 88 LYS A C 1
ATOM 598 O O . LYS A 1 88 ? 22.713 1.830 -25.988 1.00 94.25 88 LYS A O 1
ATOM 603 N N . LYS A 1 89 ? 20.875 0.896 -25.084 1.00 93.25 89 LYS A N 1
ATOM 604 C CA . LYS A 1 89 ? 20.796 -0.221 -26.040 1.00 93.25 89 LYS A CA 1
ATOM 605 C C . LYS A 1 89 ? 20.589 0.274 -27.472 1.00 93.25 89 LYS A C 1
ATOM 607 O O . LYS A 1 89 ? 21.287 -0.180 -28.373 1.00 93.25 89 LYS A O 1
ATOM 612 N N . ALA A 1 90 ? 19.694 1.238 -27.680 1.00 93.25 90 ALA A N 1
ATOM 613 C CA . ALA A 1 90 ? 19.455 1.824 -28.996 1.00 93.25 90 ALA A CA 1
ATOM 614 C C . ALA A 1 90 ? 20.704 2.535 -29.547 1.00 93.25 90 ALA A C 1
ATOM 616 O O . ALA A 1 90 ? 21.054 2.362 -30.715 1.00 93.25 90 ALA A O 1
ATOM 617 N N . ALA A 1 91 ? 21.419 3.292 -28.711 1.00 93.56 91 ALA A N 1
ATOM 618 C CA . ALA A 1 91 ? 22.668 3.940 -29.100 1.00 93.56 91 ALA A CA 1
ATOM 619 C C . ALA A 1 91 ? 23.759 2.917 -29.463 1.00 93.56 91 ALA A C 1
ATOM 621 O O . ALA A 1 91 ? 24.433 3.069 -30.484 1.00 93.56 91 ALA A O 1
ATOM 622 N N . ALA A 1 92 ? 23.901 1.848 -28.674 1.00 93.69 92 ALA A N 1
ATOM 623 C CA . ALA A 1 92 ? 24.835 0.763 -28.961 1.00 93.69 92 ALA A CA 1
ATOM 624 C C . ALA A 1 92 ? 24.495 0.054 -30.284 1.00 93.69 92 ALA A C 1
ATOM 626 O O . ALA A 1 92 ? 25.381 -0.164 -31.109 1.00 93.69 92 ALA A O 1
ATOM 627 N N . ALA A 1 93 ? 23.213 -0.223 -30.535 1.00 93.62 93 ALA A N 1
ATOM 628 C CA . ALA A 1 93 ? 22.750 -0.821 -31.784 1.00 93.62 93 ALA A CA 1
ATOM 629 C C . ALA A 1 93 ? 23.046 0.073 -33.001 1.00 93.62 93 ALA A C 1
ATOM 631 O O . ALA A 1 93 ? 23.542 -0.418 -34.014 1.00 93.62 93 ALA A O 1
ATOM 632 N N . LYS A 1 94 ? 22.825 1.393 -32.896 1.00 92.75 94 LYS A N 1
ATOM 633 C CA . LYS A 1 94 ? 23.178 2.352 -33.960 1.00 92.75 94 LYS A CA 1
ATOM 634 C C . LYS A 1 94 ? 24.678 2.347 -34.257 1.00 92.75 94 LYS A C 1
ATOM 636 O O . LYS A 1 94 ? 25.064 2.286 -35.423 1.00 92.75 94 LYS A O 1
ATOM 641 N N . LYS A 1 95 ? 25.522 2.356 -33.218 1.00 91.19 95 LYS A N 1
ATOM 642 C CA . LYS A 1 95 ? 26.982 2.257 -33.380 1.00 91.19 95 LYS A CA 1
ATOM 643 C C . LYS A 1 95 ? 27.379 0.946 -34.063 1.00 91.19 95 LYS A C 1
ATOM 645 O O . LYS A 1 95 ? 28.132 0.979 -35.030 1.00 91.19 95 LYS A O 1
ATOM 650 N N . ALA A 1 96 ? 26.823 -0.184 -33.630 1.00 91.50 96 ALA A N 1
ATOM 651 C CA . ALA A 1 96 ? 27.091 -1.488 -34.237 1.00 91.50 96 ALA A CA 1
ATOM 652 C C . ALA A 1 96 ? 26.626 -1.572 -35.704 1.00 91.50 96 ALA A C 1
ATOM 654 O O . ALA A 1 96 ? 27.292 -2.173 -36.544 1.00 91.50 96 ALA A O 1
ATOM 655 N N . ALA A 1 97 ? 25.494 -0.955 -36.047 1.00 91.69 97 ALA A N 1
ATOM 656 C CA . ALA A 1 97 ? 25.034 -0.882 -37.430 1.00 91.69 97 ALA A CA 1
ATOM 657 C C . ALA A 1 97 ? 25.983 -0.037 -38.299 1.00 91.69 97 ALA A C 1
ATOM 659 O O . ALA A 1 97 ? 26.309 -0.432 -39.419 1.00 91.69 97 ALA A O 1
ATOM 660 N N . ALA A 1 98 ? 26.466 1.096 -37.780 1.00 88.38 98 ALA A N 1
ATOM 661 C CA . ALA A 1 98 ? 27.427 1.946 -38.477 1.00 88.38 98 ALA A CA 1
ATOM 662 C C . ALA A 1 98 ? 28.763 1.224 -38.721 1.00 88.38 98 ALA A C 1
ATOM 664 O O . ALA A 1 98 ? 29.282 1.263 -39.838 1.00 88.38 98 ALA A O 1
ATOM 665 N N . THR A 1 99 ? 29.290 0.501 -37.727 1.00 89.94 99 THR A N 1
ATOM 666 C CA . THR A 1 99 ? 30.533 -0.271 -37.890 1.00 89.94 99 THR A CA 1
ATOM 667 C C . THR A 1 99 ? 30.370 -1.407 -38.896 1.00 89.94 99 THR A C 1
ATOM 669 O O . THR A 1 99 ? 31.240 -1.587 -39.747 1.00 89.94 99 THR A O 1
ATOM 672 N N . LYS A 1 100 ? 29.235 -2.121 -38.883 1.00 89.31 100 LYS A N 1
ATOM 673 C CA . LYS A 1 100 ? 28.921 -3.142 -39.896 1.00 89.31 100 LYS A CA 1
ATOM 674 C C . LYS A 1 100 ? 28.859 -2.553 -41.306 1.00 89.31 100 LYS A C 1
ATOM 676 O O . LYS A 1 100 ? 29.456 -3.121 -42.217 1.00 89.31 100 LYS A O 1
ATOM 681 N N . LYS A 1 101 ? 28.200 -1.401 -41.490 1.00 86.94 101 LYS A N 1
ATOM 682 C CA . LYS A 1 101 ? 28.159 -0.710 -42.792 1.00 86.94 101 LYS A CA 1
ATOM 683 C C . LYS A 1 101 ? 29.554 -0.299 -43.261 1.00 86.94 101 LYS A C 1
ATOM 685 O O . LYS A 1 101 ? 29.894 -0.534 -44.416 1.00 86.94 101 LYS A O 1
ATOM 690 N N 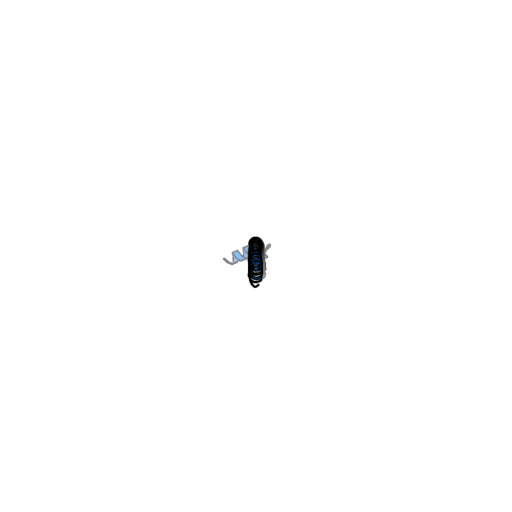. ALA A 1 102 ? 30.377 0.253 -42.371 1.00 84.81 102 ALA A N 1
ATOM 691 C CA . ALA A 1 102 ? 31.751 0.626 -42.698 1.00 84.81 102 ALA A CA 1
ATOM 692 C C . ALA A 1 102 ? 32.606 -0.598 -43.074 1.00 84.81 102 ALA A C 1
ATOM 694 O O . ALA A 1 102 ? 33.363 -0.546 -44.039 1.00 84.81 102 ALA A O 1
ATOM 695 N N . ALA A 1 103 ? 32.466 -1.716 -42.358 1.00 87.75 103 ALA A N 1
ATOM 696 C CA . ALA A 1 103 ? 33.168 -2.957 -42.678 1.00 87.75 103 ALA A CA 1
ATOM 697 C C . ALA A 1 103 ? 32.719 -3.551 -44.026 1.00 87.75 103 ALA A C 1
ATOM 699 O O . ALA A 1 103 ? 33.558 -3.990 -44.811 1.00 87.75 103 ALA A O 1
ATOM 700 N N . ALA A 1 104 ? 31.417 -3.527 -44.323 1.00 87.00 104 ALA A N 1
ATOM 701 C CA . ALA A 1 104 ? 30.887 -3.969 -45.612 1.00 87.00 104 ALA A CA 1
ATOM 702 C C . ALA A 1 104 ? 31.399 -3.092 -46.766 1.00 87.00 104 ALA A C 1
ATOM 704 O O . ALA A 1 104 ? 31.853 -3.617 -47.778 1.00 87.00 104 ALA A O 1
ATOM 705 N N . ALA A 1 105 ? 31.421 -1.769 -46.582 1.00 85.12 105 ALA A N 1
ATOM 706 C CA . ALA A 1 105 ? 31.992 -0.844 -47.557 1.00 85.12 105 ALA A CA 1
ATOM 707 C C . ALA A 1 105 ? 33.486 -1.109 -47.802 1.00 85.12 105 ALA A C 1
ATOM 709 O O . ALA A 1 105 ? 33.922 -1.138 -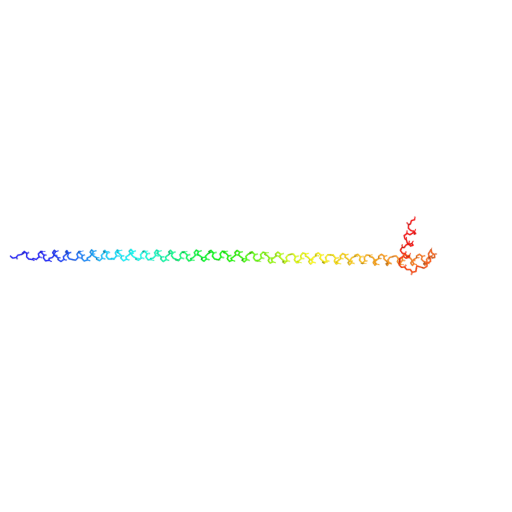48.949 1.00 85.12 105 ALA A O 1
ATOM 710 N N . LYS A 1 106 ? 34.255 -1.393 -46.740 1.00 84.19 106 LYS A N 1
ATOM 711 C CA . LYS A 1 106 ? 35.661 -1.818 -46.852 1.00 84.19 106 LYS A CA 1
ATOM 712 C C . LYS A 1 106 ? 35.825 -3.053 -47.718 1.00 84.19 106 LYS A C 1
ATOM 714 O O . LYS A 1 106 ? 36.664 -3.039 -48.610 1.00 84.19 106 LYS A O 1
ATOM 719 N N . ARG A 1 107 ? 35.004 -4.079 -47.501 1.00 85.69 107 ARG A N 1
ATOM 720 C CA . ARG A 1 107 ? 35.051 -5.320 -48.286 1.00 85.69 107 ARG A CA 1
ATOM 721 C C . ARG A 1 107 ? 34.687 -5.106 -49.756 1.00 85.69 107 ARG A C 1
ATOM 723 O O . ARG A 1 107 ? 35.354 -5.647 -50.629 1.00 85.69 107 ARG A O 1
ATOM 730 N N . GLU A 1 108 ? 33.659 -4.313 -50.041 1.00 86.44 108 GLU A N 1
ATOM 731 C CA . GLU A 1 108 ? 33.265 -4.037 -51.429 1.00 86.44 108 GLU A CA 1
ATOM 732 C C . GLU A 1 108 ? 34.314 -3.201 -52.164 1.00 86.44 108 GLU A C 1
ATOM 734 O O . GLU A 1 108 ? 34.678 -3.510 -53.298 1.00 86.44 108 GLU A O 1
ATOM 739 N N . ALA A 1 109 ? 34.880 -2.188 -51.511 1.00 82.75 109 ALA A N 1
ATOM 740 C CA . ALA A 1 109 ? 35.915 -1.381 -52.136 1.00 82.75 109 ALA A CA 1
ATOM 741 C C . ALA A 1 109 ? 37.216 -2.158 -52.371 1.00 82.75 109 ALA A C 1
ATOM 743 O O . ALA A 1 109 ? 37.830 -1.988 -53.422 1.00 82.75 109 ALA A O 1
ATOM 744 N N . THR A 1 110 ? 37.628 -3.041 -51.452 1.00 83.88 110 THR A N 1
ATOM 745 C CA . THR A 1 110 ? 38.786 -3.917 -51.698 1.00 83.88 110 THR A CA 1
ATOM 746 C C . THR A 1 110 ? 38.516 -4.899 -52.834 1.00 83.88 110 THR A C 1
ATOM 748 O O . THR A 1 110 ? 39.404 -5.140 -53.648 1.00 83.88 110 THR A O 1
ATOM 751 N N . LYS A 1 111 ? 37.287 -5.417 -52.956 1.00 86.81 111 LYS A N 1
ATOM 752 C CA . LYS A 1 111 ? 36.880 -6.288 -54.068 1.00 86.81 111 LYS A CA 1
ATOM 753 C C . LYS A 1 111 ? 36.938 -5.566 -55.416 1.00 86.81 111 LYS A C 1
ATOM 755 O O . LYS A 1 111 ? 37.482 -6.117 -56.369 1.00 86.81 111 LYS A O 1
ATOM 760 N N . LEU A 1 112 ? 36.417 -4.341 -55.498 1.00 85.31 112 LEU A N 1
ATOM 761 C CA . LEU A 1 112 ? 36.466 -3.525 -56.717 1.00 85.31 112 LEU A CA 1
ATOM 762 C C . LEU A 1 112 ? 37.901 -3.112 -57.075 1.00 85.31 112 LEU A C 1
ATOM 764 O O . LEU A 1 112 ? 38.264 -3.149 -58.249 1.00 85.31 112 LEU A O 1
ATOM 768 N N . ALA A 1 113 ? 38.730 -2.782 -56.080 1.00 83.31 113 ALA A N 1
ATOM 769 C CA . ALA A 1 113 ? 40.140 -2.464 -56.295 1.00 83.31 113 ALA A CA 1
ATOM 770 C C . ALA A 1 113 ? 40.938 -3.677 -56.798 1.00 83.31 113 ALA A C 1
ATOM 772 O O . ALA A 1 113 ? 41.711 -3.548 -57.741 1.00 83.31 113 ALA A O 1
ATOM 773 N N . LYS A 1 114 ? 40.697 -4.876 -56.244 1.00 85.75 114 LYS A N 1
ATOM 774 C CA . LYS A 1 114 ? 41.338 -6.120 -56.708 1.00 85.75 114 LYS A CA 1
ATOM 775 C C . LYS A 1 114 ? 40.961 -6.475 -58.152 1.00 85.75 114 LYS A C 1
ATOM 777 O O . LYS A 1 114 ? 41.754 -7.088 -58.852 1.00 85.75 114 LYS A O 1
ATOM 782 N N . LYS A 1 115 ? 39.766 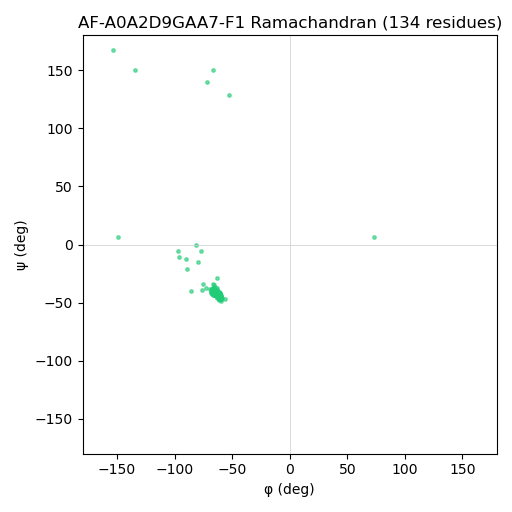-6.078 -58.600 1.00 87.44 115 LYS A N 1
ATOM 783 C CA . LYS A 1 115 ? 39.310 -6.224 -59.991 1.00 87.44 115 LYS A CA 1
ATOM 784 C C . LYS A 1 115 ? 39.823 -5.120 -60.931 1.00 87.44 115 LYS A C 1
ATOM 786 O O . LYS A 1 115 ? 39.455 -5.125 -62.097 1.00 87.44 115 LYS A O 1
ATOM 791 N N . GLY A 1 116 ? 40.600 -4.153 -60.434 1.00 84.75 116 GLY A N 1
ATOM 792 C CA . GLY A 1 116 ? 41.096 -3.019 -61.223 1.00 84.75 116 GLY A CA 1
ATOM 793 C C . GLY A 1 116 ? 40.044 -1.954 -61.562 1.00 84.75 116 GLY A C 1
ATOM 794 O O . GLY A 1 116 ? 40.347 -1.016 -62.288 1.00 84.75 116 GLY A O 1
ATOM 795 N N . ILE A 1 117 ? 38.822 -2.060 -61.027 1.00 81.25 117 ILE A N 1
ATOM 796 C CA . ILE A 1 117 ? 37.696 -1.173 -61.376 1.00 81.25 117 ILE A CA 1
ATOM 797 C C . ILE A 1 117 ? 37.858 0.212 -60.730 1.00 81.25 117 ILE A C 1
ATOM 799 O O . ILE A 1 117 ? 37.464 1.222 -61.304 1.00 81.25 117 ILE A O 1
ATOM 803 N N . ILE A 1 118 ? 38.434 0.278 -59.523 1.00 77.69 118 ILE A N 1
ATOM 804 C CA . ILE A 1 118 ? 38.681 1.537 -58.805 1.00 77.69 118 ILE A CA 1
ATOM 805 C C . ILE A 1 118 ? 40.094 1.573 -58.218 1.00 77.69 118 ILE A C 1
ATOM 807 O O . ILE A 1 118 ? 40.635 0.553 -57.797 1.00 77.69 118 ILE A O 1
ATOM 811 N N . LYS A 1 119 ? 40.670 2.775 -58.099 1.00 75.12 119 LYS A N 1
ATOM 812 C CA . LYS A 1 119 ? 41.913 3.003 -57.340 1.00 75.12 119 LYS A CA 1
ATOM 813 C C . LYS A 1 119 ? 41.684 2.759 -55.844 1.00 75.12 119 LYS A C 1
ATOM 815 O O . LYS A 1 119 ? 40.587 3.021 -55.341 1.00 75.12 119 LYS A O 1
ATOM 820 N N . ALA A 1 120 ? 42.721 2.323 -55.126 1.00 73.44 120 ALA A N 1
ATOM 821 C CA . ALA A 1 120 ? 42.642 2.066 -53.688 1.00 73.44 120 ALA A CA 1
ATOM 822 C C . ALA A 1 120 ? 42.074 3.293 -52.928 1.00 73.44 120 ALA A C 1
ATOM 824 O O . ALA A 1 120 ? 42.520 4.424 -53.162 1.00 73.44 120 ALA A O 1
ATOM 825 N N . PRO A 1 121 ? 41.048 3.112 -52.078 1.00 71.69 121 PRO A N 1
ATOM 826 C CA . PRO A 1 121 ? 40.433 4.213 -51.339 1.00 71.69 121 PRO A CA 1
ATOM 827 C C . PRO A 1 121 ? 41.363 4.726 -50.233 1.00 71.69 121 PRO A C 1
ATOM 829 O O . PRO A 1 121 ? 41.995 3.935 -49.536 1.00 71.69 121 PRO A O 1
ATOM 832 N N . LYS A 1 122 ? 41.410 6.051 -50.046 1.00 79.38 122 LYS A N 1
ATOM 833 C CA . LYS A 1 122 ? 42.306 6.708 -49.070 1.00 79.38 122 LYS A CA 1
ATOM 834 C C . LYS A 1 122 ? 41.678 6.864 -47.680 1.00 79.38 122 LYS A C 1
ATOM 836 O O . LYS A 1 122 ? 42.388 7.030 -46.696 1.00 79.38 122 LYS A O 1
ATOM 841 N N . SER A 1 123 ? 40.348 6.818 -47.582 1.00 79.12 123 SER A N 1
ATOM 842 C CA . SER A 1 123 ? 39.612 6.918 -46.316 1.00 79.12 123 SER A CA 1
ATOM 843 C C . SER A 1 123 ? 38.253 6.212 -46.390 1.00 79.12 123 SER A C 1
ATOM 845 O O . SER A 1 123 ? 37.769 5.865 -47.468 1.00 79.12 123 SER A O 1
ATOM 847 N N . VAL A 1 124 ? 37.606 6.006 -45.236 1.00 74.25 124 VAL A N 1
ATOM 848 C CA . VAL A 1 124 ? 36.267 5.387 -45.163 1.00 74.25 124 VAL A CA 1
ATOM 849 C C . VAL A 1 124 ? 35.194 6.267 -45.823 1.00 74.25 124 VAL A C 1
ATOM 851 O O . VAL A 1 124 ? 34.283 5.740 -46.456 1.00 74.25 124 VAL A O 1
ATOM 854 N N . GLY A 1 125 ? 35.307 7.597 -45.724 1.00 78.81 125 GLY A N 1
ATOM 855 C CA . GLY A 1 125 ? 34.376 8.532 -46.372 1.00 78.81 125 GLY A CA 1
ATOM 856 C C . GLY A 1 125 ? 34.482 8.516 -47.902 1.00 78.81 125 GLY A C 1
ATOM 857 O O . GLY A 1 125 ? 33.467 8.465 -48.597 1.00 78.81 125 GLY A O 1
ATOM 858 N N . ASP A 1 126 ? 35.708 8.467 -48.425 1.00 79.69 126 ASP A N 1
ATOM 859 C CA . ASP A 1 126 ? 36.005 8.321 -49.859 1.00 79.69 126 ASP A CA 1
ATOM 860 C C . ASP A 1 126 ? 35.476 6.981 -50.409 1.00 79.69 126 ASP A C 1
ATOM 862 O O . ASP A 1 126 ? 34.813 6.917 -51.444 1.00 79.69 126 ASP A O 1
ATOM 866 N N . MET A 1 127 ? 35.661 5.910 -49.641 1.00 77.81 127 MET A N 1
ATOM 867 C CA . MET A 1 127 ? 35.170 4.571 -49.953 1.00 77.81 127 MET A CA 1
ATOM 868 C C . MET A 1 127 ? 33.637 4.486 -50.049 1.00 77.81 127 MET A C 1
ATOM 870 O O . MET A 1 127 ? 33.108 3.947 -51.021 1.00 77.81 127 MET A O 1
ATOM 874 N N . LEU A 1 128 ? 32.919 5.041 -49.064 1.00 77.12 128 LEU A N 1
ATOM 875 C CA . LEU A 1 128 ? 31.451 5.070 -49.050 1.00 77.12 128 LEU A CA 1
ATOM 876 C C . LEU A 1 128 ? 30.888 5.889 -50.218 1.00 77.12 128 LEU A C 1
ATOM 878 O O . LEU A 1 128 ? 29.927 5.464 -50.860 1.00 77.12 128 LEU A O 1
ATOM 882 N N . SER A 1 129 ? 31.529 7.015 -50.533 1.00 78.38 129 SER A N 1
ATOM 883 C CA . SER A 1 129 ? 31.117 7.905 -51.621 1.00 78.38 129 SER A CA 1
ATOM 884 C C . SER A 1 129 ? 31.286 7.254 -52.998 1.00 78.38 129 SER A C 1
ATOM 886 O O . SER A 1 129 ? 30.416 7.390 -53.856 1.00 78.38 129 SER A O 1
ATOM 888 N N . ARG A 1 130 ? 32.373 6.499 -53.222 1.00 75.12 130 ARG A N 1
ATOM 889 C CA . ARG A 1 130 ? 32.597 5.767 -54.485 1.00 75.12 130 ARG A CA 1
ATOM 890 C C . ARG A 1 130 ? 31.612 4.617 -54.681 1.00 75.12 130 ARG A C 1
ATOM 892 O O . ARG A 1 130 ? 31.094 4.453 -55.778 1.00 75.12 130 ARG A O 1
ATOM 899 N N . ILE A 1 131 ? 31.303 3.861 -53.624 1.00 72.19 131 ILE A N 1
ATOM 900 C CA . ILE A 1 131 ? 30.312 2.773 -53.691 1.00 72.19 131 ILE A CA 1
ATOM 901 C C . ILE A 1 131 ? 28.915 3.316 -54.014 1.00 72.19 131 ILE A C 1
ATOM 903 O O . ILE A 1 131 ? 28.186 2.695 -54.781 1.00 72.19 131 ILE A O 1
ATOM 907 N N . GLN A 1 132 ? 28.534 4.468 -53.450 1.00 75.06 132 GLN A N 1
ATOM 908 C CA . GLN A 1 132 ? 27.255 5.105 -53.777 1.00 75.06 132 GLN A CA 1
ATOM 909 C C . GLN A 1 132 ? 27.200 5.602 -55.225 1.00 75.06 132 GLN A C 1
ATOM 911 O O . GLN A 1 132 ? 26.157 5.475 -55.858 1.00 75.06 132 GLN A O 1
ATOM 916 N N . LYS A 1 133 ? 28.309 6.127 -55.760 1.00 73.88 133 LYS A N 1
ATOM 917 C CA . LYS A 1 133 ? 28.385 6.586 -57.156 1.00 73.88 133 LYS A CA 1
ATOM 918 C C . LYS A 1 133 ? 28.322 5.436 -58.167 1.00 73.88 133 LYS A C 1
ATOM 920 O O . LYS A 1 133 ? 27.640 5.589 -59.164 1.00 73.88 133 LYS A O 1
ATOM 925 N N . ASN A 1 134 ? 28.942 4.289 -57.881 1.00 66.81 134 ASN A N 1
ATOM 926 C CA . ASN A 1 134 ? 28.917 3.105 -58.759 1.00 66.81 134 ASN A CA 1
ATOM 927 C C . ASN A 1 134 ? 27.608 2.292 -58.713 1.00 66.81 134 ASN A C 1
ATOM 929 O O . ASN A 1 134 ? 27.493 1.293 -59.416 1.00 66.81 134 ASN A O 1
ATOM 933 N N . LYS A 1 135 ? 26.667 2.644 -57.828 1.00 66.62 135 LYS A N 1
ATOM 934 C CA . LYS A 1 135 ? 25.348 1.998 -57.716 1.00 66.62 135 LYS A CA 1
ATOM 935 C C . LYS A 1 135 ? 24.233 2.745 -58.459 1.00 66.62 135 LYS A C 1
ATOM 937 O O . LYS A 1 135 ? 23.105 2.257 -58.440 1.00 66.62 135 LYS A O 1
ATOM 942 N N . ARG A 1 136 ? 24.523 3.924 -59.014 1.00 57.38 136 ARG A N 1
ATOM 943 C CA . ARG A 1 136 ? 23.637 4.653 -59.933 1.00 57.38 136 ARG A CA 1
ATOM 944 C C . ARG A 1 136 ? 23.990 4.252 -61.355 1.00 57.38 136 ARG A C 1
ATOM 946 O O . ARG A 1 136 ? 23.049 4.225 -62.167 1.00 57.38 136 ARG A O 1
#

Solvent-accessible surface area (backbone atoms only — not comparable to full-atom values): 7537 Å² total; per-residue (Å²): 142,81,78,77,70,60,63,60,53,53,52,52,53,51,52,52,50,53,54,52,51,52,50,52,53,53,51,50,52,54,52,52,54,51,50,53,52,50,51,52,53,51,52,53,50,49,52,51,52,53,51,51,51,54,53,51,52,51,53,51,52,54,52,51,52,53,50,52,52,53,51,52,53,52,50,53,53,52,52,51,53,51,52,53,51,51,51,52,50,53,52,52,50,52,52,53,51,52,52,51,52,53,51,52,42,52,53,52,50,52,53,38,30,76,69,68,76,40,78,81,68,91,43,72,69,57,36,50,53,51,56,58,61,76,72,110

Mean predicted aligned error: 14.51 Å

Sequence (136 aa):
MAAKNSNSKNSKKSAAAKKAAATRKANAAKKSAAEVAAKAKRAAAAKKAAATRKANAAKKAAAEVAAKAKRAAAAKKAAATRKANAAKKAAAAKKAAATKKAAAAKREATKLAKKGIIKAPKSVGDMLSRIQKNKR

Secondary structure (DSSP, 8-state):
--SHHHHHHHHHHHHHHHHHHHHHHHHHHHHHHHHHHHHHHHHHHHHHHHHHHHHHHHHHHHHHHHHHHHHHHHHHHHHHHHHHHHHHHHHHHHHHHHHHHHHHHHHHHH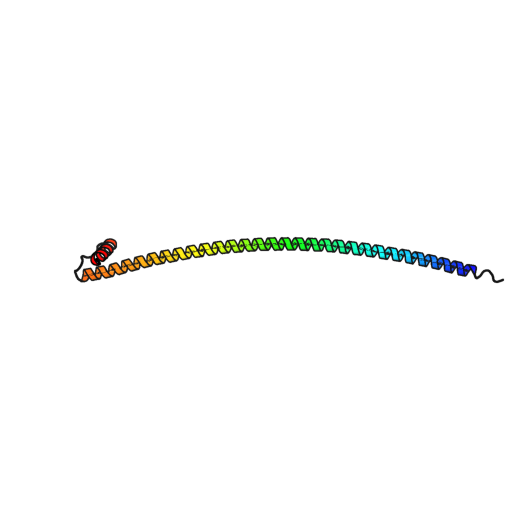HHHHTTSSPPPSSHHHHHHHHHHTT-

pLDDT: mean 85.34, std 11.44, range [44.03, 95.88]

Foldseek 3Di:
DPDPPPVVVVVVVVVVVVVVVVVVVVVVVVVVVVVVVVVVVVVVVVVVVVVVVVVVVVVVVVVVVVVVVVVVVVVVVVVVVVVVVVVVVVVVVVVVVVVVVLVVLVVVQVVCVVVVNDPRAPDSVSSVVVVVVVVD

Radius of gyration: 53.7 Å; Cα contacts (8 Å, |Δi|>4): 23; chains: 1; bounding box: 98×22×147 Å